Protein AF-A0A7J8T9N5-F1 (afdb_monomer_lite)

pLDDT: mean 93.04, std 7.17, range [54.62, 98.56]

InterPro domains:
  IPR001128 Cytochrome P450 [PF00067] (2-100)
  IPR036396 Cytochrome P450 superfamily [G3DSA:1.10.630.10] (1-102)
  IPR036396 Cytochrome P450 superfamily [SSF48264] (1-99)

Radius of gyration: 20.51 Å; chains: 1; bounding box: 48×36×45 Å

Sequence (102 aa):
MSIRLGNVPTIVVSSPEAAELFLKIHDVVFASRPKLQFADYVSYGNKGLAFAPYGSFWRTVRKWCTLQLLSSSKVELFEPIRRREVESLVDRIKRAAASGQK

Organism: Gossypium davidsonii (NCBI:txid34287)

Foldseek 3Di:
DWDQDPPRIDDDDDDPVSCCVDCPVCNLVNVFADDDPVCCVVVVHLQAQPRNGDDPRNVVRVVCCCVPPVDPVNCVVCVVVVVVVVVVVVVVVVVCVVVPPD

Secondary structure (DSSP, 8-state):
-EEEETTEEEE---SHHHHHIIIIISHHHH-SPP--HHHHHHTTTT-STTTSPSSHHHHHHHHHHHHHTSSHHHHHHTHHHHHHHHHHHHHHHHHHHHTT--

Structure (mmCIF, N/CA/C/O backbone):
data_AF-A0A7J8T9N5-F1
#
_entry.id   AF-A0A7J8T9N5-F1
#
loop_
_atom_site.group_PDB
_atom_site.id
_atom_site.type_symbol
_atom_site.label_atom_id
_atom_site.label_alt_id
_atom_site.label_comp_id
_atom_site.label_asym_id
_atom_site.label_entity_id
_atom_site.label_seq_id
_atom_site.pdbx_PDB_ins_code
_atom_site.Cartn_x
_atom_site.Cartn_y
_atom_site.Cartn_z
_atom_site.occupancy
_atom_site.B_iso_or_equiv
_atom_site.auth_seq_id
_atom_site.auth_comp_id
_atom_site.auth_asym_id
_atom_site.auth_atom_id
_atom_site.pdbx_PDB_model_num
ATOM 1 N N . MET A 1 1 ? 4.818 -20.081 -11.477 1.00 87.00 1 MET A N 1
ATOM 2 C CA . MET A 1 1 ? 3.566 -20.617 -12.061 1.00 87.00 1 MET A CA 1
ATOM 3 C C . MET A 1 1 ? 3.015 -19.584 -13.037 1.00 87.00 1 MET A C 1
ATOM 5 O O . MET A 1 1 ? 2.942 -18.419 -12.662 1.00 87.00 1 MET A O 1
ATOM 9 N N . SER A 1 2 ? 2.685 -19.965 -14.274 1.00 95.31 2 SER A N 1
ATOM 10 C CA . SER A 1 2 ? 2.029 -19.081 -15.250 1.00 95.31 2 SER A CA 1
ATOM 11 C C . SER A 1 2 ? 0.591 -19.536 -15.481 1.00 95.31 2 SER A C 1
ATOM 13 O O . SER A 1 2 ? 0.312 -20.730 -15.559 1.00 95.31 2 SER A O 1
ATOM 15 N N . ILE A 1 3 ? -0.322 -18.576 -15.559 1.00 97.12 3 ILE A N 1
ATOM 16 C CA . ILE A 1 3 ? -1.741 -18.792 -15.843 1.00 97.12 3 ILE A CA 1
ATOM 17 C C . ILE A 1 3 ? -2.200 -17.793 -16.903 1.00 97.12 3 ILE A C 1
ATOM 19 O O . ILE A 1 3 ? -1.499 -16.828 -17.215 1.00 97.12 3 ILE A O 1
ATOM 23 N N . ARG A 1 4 ? -3.396 -17.999 -17.451 1.00 96.75 4 ARG A N 1
ATOM 24 C CA . ARG A 1 4 ? -4.021 -17.057 -18.379 1.00 96.75 4 ARG A CA 1
ATOM 25 C C . ARG A 1 4 ? -5.348 -16.579 -17.798 1.00 96.75 4 ARG A C 1
ATOM 27 O O . ARG A 1 4 ? -6.253 -17.380 -17.592 1.00 96.75 4 ARG A O 1
ATOM 34 N N . LEU A 1 5 ? -5.452 -15.282 -17.525 1.00 93.69 5 LEU A N 1
ATOM 35 C CA . LEU A 1 5 ? -6.676 -14.642 -17.048 1.00 93.69 5 LEU A CA 1
ATOM 36 C C . LEU A 1 5 ? -7.428 -14.077 -18.255 1.00 93.69 5 LEU A C 1
ATOM 38 O O . LEU A 1 5 ? -7.114 -12.998 -18.761 1.00 93.69 5 LEU A O 1
ATOM 42 N N . GLY A 1 6 ? -8.373 -14.859 -18.783 1.00 92.75 6 GLY A N 1
ATOM 43 C CA . GLY A 1 6 ? -9.004 -14.573 -20.071 1.00 92.75 6 GLY A CA 1
ATOM 44 C C . GLY A 1 6 ? -7.961 -14.565 -21.190 1.00 92.75 6 GLY A C 1
ATOM 45 O O . GLY A 1 6 ? -7.328 -15.582 -21.466 1.00 92.75 6 GLY A O 1
ATOM 46 N N . ASN A 1 7 ? -7.732 -13.401 -21.800 1.00 91.44 7 ASN A N 1
ATOM 47 C CA . ASN A 1 7 ? -6.719 -13.234 -22.845 1.00 91.44 7 ASN A CA 1
ATOM 48 C C . ASN A 1 7 ? -5.367 -12.713 -22.338 1.00 91.44 7 ASN A C 1
ATOM 50 O O . ASN A 1 7 ? -4.455 -12.572 -23.148 1.00 91.44 7 ASN A O 1
ATOM 54 N N . VAL A 1 8 ? -5.209 -12.478 -21.031 1.00 92.69 8 VAL A N 1
ATOM 55 C CA . VAL A 1 8 ? -4.003 -11.879 -20.441 1.00 92.69 8 VAL A CA 1
ATOM 56 C C . VAL A 1 8 ? -3.117 -12.963 -19.810 1.00 92.69 8 VAL A C 1
ATOM 58 O O . VAL A 1 8 ? -3.524 -13.587 -18.827 1.00 92.69 8 VAL A O 1
ATOM 61 N N . PRO A 1 9 ? -1.901 -13.217 -20.329 1.00 95.19 9 PRO A N 1
ATOM 62 C CA . PRO A 1 9 ? -0.917 -14.059 -19.653 1.00 95.19 9 PRO A CA 1
ATOM 63 C C . PRO A 1 9 ? -0.510 -13.436 -18.316 1.00 95.19 9 PRO A C 1
ATOM 65 O O . PRO A 1 9 ? -0.306 -12.229 -18.221 1.00 95.19 9 PRO A O 1
ATOM 68 N N . THR A 1 10 ? -0.408 -14.240 -17.263 1.00 95.31 10 THR A N 1
ATOM 69 C CA . THR A 1 10 ? -0.132 -13.763 -15.904 1.00 95.31 10 THR A CA 1
ATOM 70 C C . THR A 1 10 ? 0.829 -14.706 -15.194 1.00 95.31 10 THR A C 1
ATOM 72 O O . THR A 1 10 ? 0.689 -15.927 -15.256 1.00 95.31 10 THR A O 1
ATOM 75 N N . ILE A 1 11 ? 1.808 -14.133 -14.498 1.00 95.62 11 ILE A N 1
ATOM 76 C CA . ILE A 1 11 ? 2.737 -14.872 -13.645 1.00 95.62 11 ILE A CA 1
ATOM 77 C C . ILE A 1 11 ? 2.281 -14.735 -12.198 1.00 95.62 11 ILE A C 1
ATOM 79 O O . ILE A 1 11 ? 2.067 -13.625 -11.714 1.00 95.62 11 ILE A O 1
ATOM 83 N N . VAL A 1 12 ? 2.142 -15.868 -11.513 1.00 95.94 12 VAL A N 1
ATOM 84 C CA . VAL A 1 12 ? 1.809 -15.914 -10.088 1.00 95.94 12 VAL A CA 1
ATOM 85 C C . VAL A 1 12 ? 3.099 -16.046 -9.287 1.00 95.94 12 VAL A C 1
ATOM 87 O O . VAL A 1 12 ? 3.869 -16.993 -9.483 1.00 95.94 12 VAL A O 1
ATOM 90 N N . VAL A 1 13 ? 3.311 -15.089 -8.385 1.00 96.12 13 VAL A N 1
ATOM 91 C CA . VAL A 1 13 ? 4.401 -15.071 -7.405 1.00 96.12 13 VAL A CA 1
ATOM 92 C C . VAL A 1 13 ? 3.848 -15.600 -6.082 1.00 96.12 13 VAL A C 1
ATOM 94 O O . VAL A 1 13 ? 2.939 -14.999 -5.517 1.00 96.12 13 VAL A O 1
ATOM 97 N N . SER A 1 14 ? 4.358 -16.742 -5.615 1.00 96.50 14 SER A N 1
ATOM 98 C CA . SER A 1 14 ? 3.786 -17.489 -4.481 1.00 96.50 14 SER A CA 1
ATOM 99 C C . SER A 1 14 ? 4.820 -17.925 -3.436 1.00 96.50 14 SER A C 1
ATOM 101 O O . SER A 1 14 ? 4.572 -18.875 -2.698 1.00 96.50 14 SER A O 1
ATOM 103 N N . SER A 1 15 ? 5.981 -17.268 -3.380 1.00 97.50 15 SER A N 1
ATOM 104 C CA . SER A 1 15 ? 6.969 -17.461 -2.313 1.00 97.50 15 SER A CA 1
ATOM 105 C C . SER A 1 15 ? 7.585 -16.122 -1.886 1.00 97.50 15 SER A C 1
ATOM 107 O O . SER A 1 15 ? 7.605 -15.186 -2.697 1.00 97.50 15 SER A O 1
ATOM 109 N N . PRO A 1 16 ? 8.082 -16.004 -0.641 1.00 98.12 16 PRO A N 1
ATOM 110 C CA . PRO A 1 16 ? 8.756 -14.796 -0.168 1.00 98.12 16 PRO A CA 1
ATOM 111 C C . PRO A 1 16 ? 9.983 -14.425 -1.007 1.00 98.12 16 PRO A C 1
ATOM 113 O O . PRO A 1 16 ? 10.166 -13.257 -1.334 1.00 98.12 16 PRO A O 1
ATOM 116 N N . GLU A 1 17 ? 10.781 -15.410 -1.420 1.00 97.81 17 GLU A N 1
ATOM 117 C CA . GLU A 1 17 ? 12.009 -15.208 -2.199 1.00 97.81 17 GLU A CA 1
ATOM 118 C C . GLU A 1 17 ? 11.678 -14.626 -3.579 1.00 97.81 17 GLU A C 1
ATOM 120 O O . GLU A 1 17 ? 12.293 -13.663 -4.038 1.00 97.81 17 GLU A O 1
ATOM 125 N N . ALA A 1 18 ? 10.641 -15.162 -4.229 1.00 96.62 18 ALA A N 1
ATOM 126 C CA . ALA A 1 18 ? 10.164 -14.641 -5.503 1.00 96.62 18 ALA A CA 1
ATOM 127 C C . ALA A 1 18 ? 9.517 -13.250 -5.355 1.00 96.62 18 ALA A C 1
ATOM 129 O O . ALA A 1 18 ? 9.658 -12.403 -6.241 1.00 96.62 18 ALA A O 1
ATOM 130 N N . ALA A 1 19 ? 8.834 -12.985 -4.237 1.00 96.94 19 ALA A N 1
ATOM 131 C CA . ALA A 1 19 ? 8.282 -11.667 -3.941 1.00 96.94 19 ALA A CA 1
ATOM 132 C C . ALA A 1 19 ? 9.384 -10.624 -3.707 1.00 96.94 19 ALA A C 1
ATOM 134 O O . ALA A 1 19 ? 9.248 -9.501 -4.186 1.00 96.94 19 ALA A O 1
ATOM 135 N N . GLU A 1 20 ? 10.488 -10.981 -3.044 1.00 98.12 20 GLU A N 1
ATOM 136 C CA . GLU A 1 20 ? 11.638 -10.089 -2.862 1.00 98.12 20 GLU A CA 1
ATOM 137 C C . GLU A 1 20 ? 12.282 -9.715 -4.204 1.00 98.12 20 GLU A C 1
ATOM 139 O O . GLU A 1 20 ? 12.560 -8.536 -4.451 1.00 98.12 20 GLU A O 1
ATOM 144 N N . LEU A 1 21 ? 12.439 -10.687 -5.109 1.00 97.25 21 LEU A N 1
ATOM 145 C CA . LEU A 1 21 ? 12.929 -10.421 -6.463 1.00 97.25 21 LEU A CA 1
ATOM 146 C C . LEU A 1 21 ? 12.059 -9.383 -7.185 1.00 97.25 21 LEU A C 1
ATOM 148 O O . LEU A 1 21 ? 12.582 -8.453 -7.792 1.00 97.25 21 LEU A O 1
ATOM 152 N N . PHE A 1 22 ? 10.735 -9.510 -7.091 1.00 95.31 22 PHE A N 1
ATOM 153 C CA . PHE A 1 22 ? 9.791 -8.667 -7.825 1.00 95.31 22 PHE A CA 1
ATOM 154 C C . PHE A 1 22 ? 9.539 -7.299 -7.173 1.00 95.31 22 PHE A C 1
ATOM 156 O O . PHE A 1 22 ? 9.442 -6.296 -7.872 1.00 95.31 22 PHE A O 1
ATOM 163 N N . LEU A 1 23 ? 9.401 -7.249 -5.846 1.00 96.44 23 LEU A N 1
ATOM 164 C CA . LEU A 1 23 ? 8.961 -6.059 -5.105 1.00 96.44 23 LEU A CA 1
ATOM 165 C C . LEU A 1 23 ? 10.108 -5.227 -4.527 1.00 96.44 23 LEU A C 1
ATOM 167 O O . LEU A 1 23 ? 9.846 -4.132 -4.031 1.00 96.44 23 LEU A O 1
ATOM 171 N N . LYS A 1 24 ? 11.349 -5.729 -4.560 1.00 97.19 24 LYS A N 1
ATOM 172 C CA . LYS A 1 24 ? 12.520 -5.036 -4.003 1.00 97.19 24 LYS A CA 1
ATOM 173 C C . LYS A 1 24 ? 13.711 -5.027 -4.954 1.00 97.19 24 LYS A C 1
ATOM 175 O O . LYS A 1 24 ? 14.224 -3.958 -5.248 1.00 97.19 24 LYS A O 1
ATOM 180 N N . ILE A 1 25 ? 14.156 -6.189 -5.436 1.00 98.00 25 ILE A N 1
ATOM 181 C CA . ILE A 1 25 ? 15.385 -6.274 -6.250 1.00 98.00 25 ILE A CA 1
ATOM 182 C C . ILE A 1 25 ? 15.150 -5.722 -7.665 1.00 98.00 25 ILE A C 1
ATOM 184 O O . ILE A 1 25 ? 15.984 -4.992 -8.195 1.00 98.00 25 ILE A O 1
ATOM 188 N N . HIS A 1 26 ? 14.000 -6.033 -8.263 1.00 97.12 26 HIS A N 1
ATOM 189 C CA . HIS A 1 26 ? 13.592 -5.569 -9.592 1.00 97.12 26 HIS A CA 1
ATOM 190 C C . HIS A 1 26 ? 12.326 -4.702 -9.539 1.00 97.12 26 HIS A C 1
ATOM 192 O O . HIS A 1 26 ? 11.551 -4.654 -10.496 1.00 97.12 26 HIS A O 1
ATOM 198 N N . ASP A 1 27 ? 12.116 -4.006 -8.423 1.00 95.62 27 ASP A N 1
ATOM 199 C CA . ASP A 1 27 ? 10.888 -3.269 -8.125 1.00 95.62 27 ASP A CA 1
ATOM 200 C C . ASP A 1 27 ? 10.510 -2.255 -9.212 1.00 95.62 27 ASP A C 1
ATOM 202 O O . ASP A 1 27 ? 9.361 -2.218 -9.643 1.00 95.62 27 ASP A O 1
ATOM 206 N N . VAL A 1 28 ? 11.471 -1.487 -9.733 1.00 95.62 28 VAL A N 1
ATOM 207 C CA . VAL A 1 28 ? 11.243 -0.484 -10.784 1.00 95.62 28 VAL A CA 1
ATOM 208 C C . VAL A 1 28 ? 10.767 -1.122 -12.091 1.00 95.62 28 VAL A C 1
ATOM 210 O O . VAL A 1 28 ? 9.897 -0.557 -12.756 1.00 95.62 28 VAL A O 1
ATOM 213 N N . VAL A 1 29 ? 11.292 -2.300 -12.451 1.00 95.81 29 VAL A N 1
ATOM 214 C CA . VAL A 1 29 ? 10.907 -3.021 -13.680 1.00 95.81 29 VAL A CA 1
ATOM 215 C C . VAL A 1 29 ? 9.432 -3.412 -13.621 1.00 95.81 29 VAL A C 1
ATOM 217 O O . VAL A 1 29 ? 8.705 -3.288 -14.606 1.00 95.81 29 VAL A O 1
ATOM 220 N N . PHE A 1 30 ? 8.976 -3.822 -12.441 1.00 94.62 30 PHE A N 1
ATOM 221 C CA . PHE A 1 30 ? 7.626 -4.318 -12.214 1.00 94.62 30 PHE A CA 1
ATOM 222 C C . PHE A 1 30 ? 6.679 -3.298 -11.562 1.00 94.62 30 PHE A C 1
ATOM 224 O O . PHE A 1 30 ? 5.537 -3.619 -11.230 1.00 94.62 30 PHE A O 1
ATOM 231 N N . ALA A 1 31 ? 7.116 -2.048 -11.395 1.00 94.12 31 ALA A N 1
ATOM 232 C CA . ALA A 1 31 ? 6.350 -1.034 -10.677 1.00 94.12 31 ALA A CA 1
ATOM 233 C C . ALA A 1 31 ? 5.105 -0.555 -11.439 1.00 94.12 31 ALA A C 1
ATOM 235 O O . ALA A 1 31 ? 4.149 -0.075 -10.822 1.00 94.12 31 ALA A O 1
ATOM 236 N N . SER A 1 32 ? 5.103 -0.662 -12.770 1.00 93.12 32 SER A N 1
ATOM 237 C CA . SER A 1 32 ? 3.982 -0.215 -13.601 1.00 93.12 32 SER A CA 1
ATOM 238 C C . SER A 1 32 ? 2.742 -1.089 -13.421 1.00 93.12 32 SER A C 1
ATOM 240 O O . SER A 1 32 ? 2.826 -2.301 -13.241 1.00 93.12 32 SER A O 1
ATOM 242 N N . ARG A 1 33 ? 1.562 -0.467 -13.487 1.00 89.75 33 ARG A N 1
ATOM 243 C CA . ARG A 1 33 ? 0.276 -1.169 -13.430 1.00 89.75 33 ARG A CA 1
ATOM 244 C C . ARG A 1 33 ? -0.191 -1.576 -14.828 1.00 89.75 33 ARG A C 1
ATOM 246 O O . ARG A 1 33 ? 0.032 -0.821 -15.777 1.00 89.75 33 ARG A O 1
ATOM 253 N N . PRO A 1 34 ? -0.841 -2.745 -14.972 1.00 87.88 34 PRO A N 1
ATOM 254 C CA . PRO A 1 34 ? -1.464 -3.116 -16.234 1.00 87.88 34 PRO A CA 1
ATOM 255 C C . PRO A 1 34 ? -2.558 -2.103 -16.581 1.00 87.88 34 PRO A C 1
ATOM 257 O O . PRO A 1 34 ? -3.253 -1.600 -15.698 1.00 87.88 34 PRO A O 1
ATOM 260 N N . LYS A 1 35 ? -2.727 -1.815 -17.874 1.00 83.88 35 LYS A N 1
ATOM 261 C CA . LYS A 1 35 ? -3.828 -0.968 -18.341 1.00 83.88 35 LYS A CA 1
ATOM 262 C C . LYS A 1 35 ? -5.137 -1.733 -18.178 1.00 83.88 35 LYS A C 1
ATOM 264 O O . LYS A 1 35 ? -5.364 -2.729 -18.859 1.00 83.88 35 LYS A O 1
ATOM 269 N N . LEU A 1 36 ? -5.973 -1.268 -17.259 1.00 85.25 36 LEU A N 1
ATOM 270 C CA . LEU A 1 36 ? -7.298 -1.821 -17.008 1.00 85.25 36 LEU A CA 1
ATOM 271 C C . LEU A 1 36 ? -8.337 -0.846 -17.553 1.00 85.25 36 LEU A C 1
ATOM 273 O O . LEU A 1 36 ? -8.358 0.310 -17.137 1.00 85.25 36 LEU A O 1
ATOM 277 N N . GLN A 1 37 ? -9.236 -1.325 -18.414 1.00 87.94 37 GLN A N 1
ATOM 278 C CA . GLN A 1 37 ? -10.320 -0.505 -18.967 1.00 87.94 37 GLN A CA 1
ATOM 279 C C . GLN A 1 37 ? -11.185 0.113 -17.857 1.00 87.94 37 GLN A C 1
ATOM 281 O O . GLN A 1 37 ? -11.555 1.278 -17.927 1.00 87.94 37 GLN A O 1
ATOM 286 N N . PHE A 1 38 ? -11.445 -0.637 -16.782 1.00 87.88 38 PHE A N 1
ATOM 287 C CA . PHE A 1 38 ? -12.115 -0.123 -15.585 1.00 87.88 38 PHE A CA 1
ATOM 288 C C . PHE A 1 38 ? -11.441 1.141 -15.034 1.00 87.88 38 PHE A C 1
ATOM 290 O O . PHE A 1 38 ? -12.110 2.135 -14.759 1.00 87.88 38 PHE A O 1
ATOM 297 N N . ALA A 1 39 ? -10.114 1.122 -14.907 1.00 86.62 39 ALA A N 1
ATOM 298 C CA . ALA A 1 39 ? -9.363 2.222 -14.324 1.00 86.62 39 ALA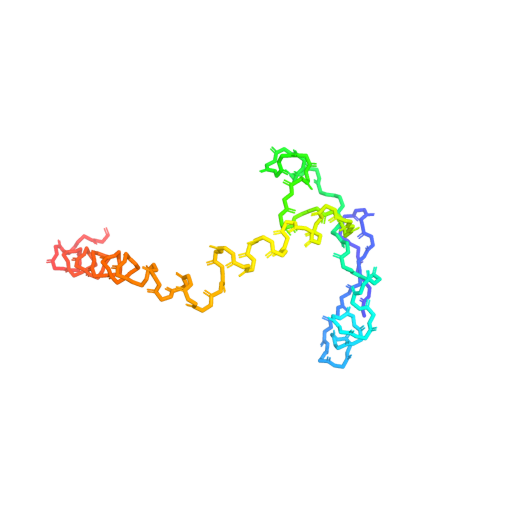 A CA 1
ATOM 299 C C . ALA A 1 39 ? -9.296 3.455 -15.247 1.00 86.62 39 ALA A C 1
ATOM 301 O O . ALA A 1 39 ? -9.123 4.570 -14.752 1.00 86.62 39 ALA A O 1
ATOM 302 N N . ASP A 1 40 ? -9.536 3.305 -16.554 1.00 86.44 40 ASP A N 1
ATOM 303 C CA . ASP A 1 40 ? -9.748 4.462 -17.429 1.00 86.44 40 ASP A CA 1
ATOM 304 C C . ASP A 1 40 ? -11.012 5.240 -17.034 1.00 86.44 40 ASP A C 1
ATOM 306 O O . ASP A 1 40 ? -10.972 6.468 -16.947 1.00 86.44 40 ASP A O 1
ATOM 310 N N . TYR A 1 41 ? -12.100 4.537 -16.708 1.00 88.38 41 TYR A N 1
ATOM 311 C CA . TYR A 1 41 ? -13.369 5.164 -16.330 1.00 88.38 41 TYR A CA 1
ATOM 312 C C . TYR A 1 41 ? -13.395 5.654 -14.881 1.00 88.38 41 TYR A C 1
ATOM 314 O O . TYR A 1 41 ? -13.875 6.754 -14.620 1.00 88.38 41 TYR A O 1
ATOM 322 N N . VAL A 1 42 ? -12.884 4.866 -13.929 1.00 87.00 42 VAL A N 1
ATOM 323 C CA . VAL A 1 42 ? -13.020 5.193 -12.495 1.00 87.00 42 VAL A CA 1
ATOM 324 C C . VAL A 1 42 ? -11.808 5.900 -11.892 1.00 87.00 42 VAL A C 1
ATOM 326 O O . VAL A 1 42 ? -11.899 6.448 -10.798 1.00 87.00 42 VAL A O 1
ATOM 329 N N . SER A 1 43 ? -10.655 5.879 -12.570 1.00 84.69 43 SER A N 1
ATOM 330 C CA . SER A 1 43 ? -9.393 6.427 -12.056 1.00 84.69 43 SER A CA 1
ATOM 331 C C . SER A 1 43 ? -8.859 7.555 -12.937 1.00 84.69 43 SER A C 1
ATOM 333 O O . SER A 1 43 ? -7.665 7.621 -13.218 1.00 84.69 43 SER A O 1
ATOM 335 N N . TYR A 1 44 ? -9.744 8.459 -13.372 1.00 83.69 44 TYR A N 1
ATOM 336 C CA . TYR A 1 44 ? -9.384 9.668 -14.129 1.00 83.69 44 TYR A CA 1
ATOM 337 C C . TYR A 1 44 ? -8.472 9.379 -15.340 1.00 83.69 44 TYR A C 1
ATOM 339 O O . TYR A 1 44 ? -7.491 10.089 -15.575 1.00 83.69 44 TYR A O 1
ATOM 347 N N . GLY A 1 45 ? -8.747 8.305 -16.090 1.00 81.62 45 GLY A N 1
ATOM 348 C CA . GLY A 1 45 ? -7.884 7.866 -17.190 1.00 81.62 45 GLY A CA 1
ATOM 349 C C . GLY A 1 45 ? -6.552 7.281 -16.715 1.00 81.62 45 GLY A C 1
ATOM 350 O O . GLY A 1 45 ? -5.504 7.659 -17.239 1.00 81.62 45 GLY A O 1
ATOM 351 N N . ASN A 1 46 ? -6.569 6.423 -15.685 1.00 79.81 46 ASN A N 1
ATOM 352 C CA . ASN A 1 46 ? -5.373 5.881 -15.024 1.00 79.81 46 ASN A CA 1
ATOM 353 C C . ASN A 1 46 ? -4.446 6.948 -14.400 1.00 79.81 46 ASN A C 1
ATOM 355 O O . ASN A 1 46 ? -3.247 6.729 -14.237 1.00 79.81 46 ASN A O 1
ATOM 359 N N . LYS A 1 47 ? -4.971 8.119 -14.030 1.00 78.56 47 LYS A N 1
ATOM 360 C CA . LYS A 1 47 ? -4.200 9.203 -13.407 1.00 78.56 47 LYS A CA 1
ATOM 361 C C . LYS A 1 47 ? -4.467 9.214 -11.906 1.00 78.56 47 LYS A C 1
ATOM 363 O O . LYS A 1 47 ? -5.440 9.781 -11.424 1.00 78.56 47 LYS A O 1
ATOM 368 N N . GLY A 1 48 ? -3.580 8.579 -11.149 1.00 82.44 48 GLY A N 1
ATOM 369 C CA . GLY A 1 48 ? -3.651 8.547 -9.692 1.00 82.44 48 GLY A CA 1
ATOM 370 C C . GLY A 1 48 ? -2.549 7.696 -9.075 1.00 82.44 48 GLY A C 1
ATOM 371 O O . GLY A 1 48 ? -1.704 7.145 -9.775 1.00 82.44 48 GLY A O 1
ATOM 372 N N . LEU A 1 49 ? -2.559 7.566 -7.749 1.00 88.88 49 LEU A N 1
ATOM 373 C CA . LEU A 1 49 ? -1.542 6.792 -7.030 1.00 88.88 49 LEU A CA 1
ATOM 374 C C . LEU A 1 49 ? -1.650 5.275 -7.285 1.00 88.88 49 LEU A C 1
ATOM 376 O O . LEU A 1 49 ? -0.634 4.583 -7.309 1.00 88.88 49 LEU A O 1
ATOM 380 N N . ALA A 1 50 ? -2.873 4.764 -7.467 1.00 90.31 50 ALA A N 1
ATOM 381 C CA . ALA A 1 50 ? -3.146 3.326 -7.500 1.00 90.31 50 ALA A CA 1
ATOM 382 C C . ALA A 1 50 ? -2.936 2.673 -8.878 1.00 90.31 50 ALA A C 1
ATOM 384 O O . ALA A 1 50 ? -2.410 1.562 -8.934 1.00 90.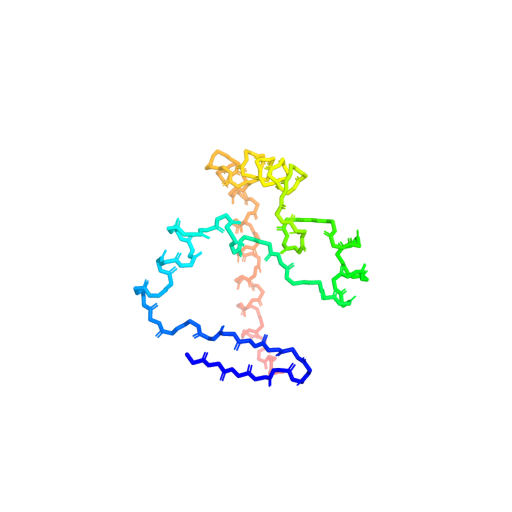31 50 ALA A O 1
ATOM 385 N N . PHE A 1 51 ? -3.335 3.350 -9.963 1.00 90.62 51 PHE A N 1
ATOM 386 C CA . PHE A 1 51 ? -3.406 2.768 -11.313 1.00 90.62 51 PHE A CA 1
ATOM 387 C C . PHE A 1 51 ? -2.505 3.443 -12.357 1.00 90.62 51 PHE A C 1
ATOM 389 O O . PHE A 1 51 ? -2.405 2.941 -13.474 1.00 90.62 51 PHE A O 1
ATOM 396 N N . ALA A 1 52 ? -1.813 4.540 -12.021 1.00 90.50 52 ALA A N 1
ATOM 397 C CA . ALA A 1 52 ? -0.906 5.159 -12.984 1.00 90.50 52 ALA A CA 1
ATOM 398 C C . ALA A 1 52 ? 0.305 4.260 -13.283 1.00 90.50 52 ALA A C 1
ATOM 400 O O . ALA A 1 52 ? 0.838 3.617 -12.371 1.00 90.50 52 ALA A O 1
ATOM 401 N N . PRO A 1 53 ? 0.777 4.230 -14.544 1.00 91.75 53 PRO A N 1
ATOM 402 C CA . PRO A 1 53 ? 2.036 3.582 -14.878 1.00 91.75 53 PRO A CA 1
ATOM 403 C C . PRO A 1 53 ? 3.191 4.268 -14.143 1.00 91.75 53 PRO A C 1
ATOM 405 O O . PRO A 1 53 ? 3.137 5.461 -13.823 1.00 91.75 53 PRO A O 1
ATOM 408 N N . TYR A 1 54 ? 4.257 3.514 -13.881 1.00 93.38 54 TYR A N 1
ATOM 409 C CA . TYR A 1 54 ? 5.414 4.065 -13.196 1.00 93.38 54 TYR A CA 1
ATOM 410 C C . TYR A 1 54 ? 6.094 5.118 -14.077 1.00 93.38 54 TYR A C 1
ATOM 412 O O . TYR A 1 54 ? 6.330 4.912 -15.266 1.00 93.38 54 TYR A O 1
ATOM 420 N N . GLY A 1 55 ? 6.409 6.269 -13.489 1.00 93.38 55 GLY A N 1
ATOM 421 C CA . GLY A 1 55 ? 6.982 7.402 -14.205 1.00 93.38 55 GLY A CA 1
ATOM 422 C C . GLY A 1 55 ? 7.131 8.628 -13.311 1.00 93.38 55 GLY A C 1
ATOM 423 O O . GLY A 1 55 ? 6.850 8.582 -12.111 1.00 93.38 55 GLY A O 1
ATOM 424 N N . SER A 1 56 ? 7.573 9.746 -13.889 1.00 94.56 56 SER A N 1
ATOM 425 C CA . SER A 1 56 ? 7.746 11.019 -13.169 1.00 94.56 56 SER A CA 1
ATOM 426 C C . SER A 1 56 ? 6.462 11.469 -12.466 1.00 94.56 56 SER A C 1
ATOM 428 O O . SER A 1 56 ? 6.508 11.798 -11.284 1.00 94.56 56 SER A O 1
ATOM 430 N N . PHE A 1 57 ? 5.317 11.396 -13.151 1.00 92.50 57 PHE A N 1
ATOM 431 C CA . PHE A 1 57 ? 4.011 11.734 -12.585 1.00 92.50 57 PHE A CA 1
ATOM 432 C C . PH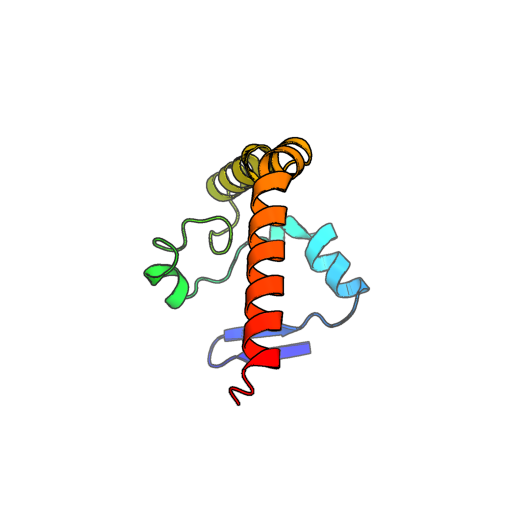E A 1 57 ? 3.695 10.911 -11.329 1.00 92.50 57 PHE A C 1
ATOM 434 O O . PHE A 1 57 ? 3.467 11.481 -10.262 1.00 92.50 57 PHE A O 1
ATOM 441 N N . TRP A 1 58 ? 3.743 9.578 -11.429 1.00 94.12 58 TRP A N 1
ATOM 442 C CA . TRP A 1 58 ? 3.440 8.697 -10.301 1.00 94.12 58 TRP A CA 1
ATOM 443 C C . TRP A 1 58 ? 4.398 8.924 -9.126 1.00 94.12 58 TRP A C 1
ATOM 445 O O . TRP A 1 58 ? 3.955 8.996 -7.980 1.00 94.12 58 TRP A O 1
ATOM 455 N N . ARG A 1 59 ? 5.700 9.117 -9.394 1.00 95.25 59 ARG A N 1
ATOM 456 C CA . ARG A 1 59 ? 6.697 9.413 -8.349 1.00 95.25 59 ARG A CA 1
ATOM 457 C C . ARG A 1 59 ? 6.377 10.708 -7.607 1.00 95.25 59 ARG A C 1
ATOM 459 O O . ARG A 1 59 ? 6.451 10.737 -6.380 1.00 95.25 59 ARG A O 1
ATOM 466 N N . THR A 1 60 ? 5.984 11.752 -8.333 1.00 95.38 60 THR A N 1
ATOM 467 C CA . THR A 1 60 ? 5.569 13.028 -7.744 1.00 95.38 60 THR A CA 1
ATOM 468 C C . THR A 1 60 ? 4.324 12.848 -6.884 1.00 95.38 60 THR A C 1
ATOM 470 O O . THR A 1 60 ? 4.357 13.194 -5.706 1.00 95.38 60 THR A O 1
ATOM 473 N N . VAL A 1 61 ? 3.257 12.248 -7.419 1.00 94.38 61 VAL A N 1
ATOM 474 C CA . VAL A 1 61 ? 2.011 12.013 -6.666 1.00 94.38 61 VAL A CA 1
ATOM 475 C C . VAL A 1 61 ? 2.279 11.193 -5.404 1.00 94.38 61 VAL A C 1
ATOM 477 O O . VAL A 1 61 ? 1.851 11.586 -4.320 1.00 94.38 61 VAL A O 1
ATOM 480 N N . ARG A 1 62 ? 3.061 10.109 -5.506 1.00 95.25 62 ARG A N 1
ATOM 481 C CA . ARG A 1 62 ? 3.458 9.296 -4.350 1.00 95.25 62 ARG A CA 1
ATOM 482 C C . ARG A 1 62 ? 4.181 10.127 -3.296 1.00 95.25 62 ARG A C 1
ATOM 484 O O . ARG A 1 62 ? 3.810 10.058 -2.129 1.00 95.25 62 ARG A O 1
ATOM 491 N N . LYS A 1 63 ? 5.167 10.938 -3.694 1.00 96.31 63 LYS A N 1
ATOM 492 C CA . LYS A 1 63 ? 5.901 11.821 -2.775 1.00 96.31 63 LYS A CA 1
ATOM 493 C C . LYS A 1 63 ? 4.960 12.788 -2.052 1.00 96.31 63 LYS A C 1
ATOM 495 O O . LYS A 1 63 ? 5.061 12.934 -0.836 1.00 96.31 63 LYS A O 1
ATOM 500 N N . TRP A 1 64 ? 4.032 13.414 -2.774 1.00 96.00 64 TRP A N 1
ATOM 501 C CA . TRP A 1 64 ? 3.041 14.318 -2.188 1.00 96.00 64 TRP A CA 1
ATOM 502 C C . TRP A 1 64 ? 2.140 13.608 -1.178 1.00 96.00 64 TRP A C 1
ATOM 504 O O . TRP A 1 64 ? 2.010 14.088 -0.054 1.00 96.00 64 TRP A O 1
ATOM 514 N N . CYS A 1 65 ? 1.579 12.447 -1.530 1.00 95.62 65 CYS A N 1
ATOM 515 C CA . CYS A 1 65 ? 0.757 11.659 -0.611 1.00 95.62 65 CYS A CA 1
ATOM 516 C C . CYS A 1 65 ? 1.541 11.257 0.646 1.00 95.62 65 CYS A C 1
ATOM 518 O O . CYS A 1 65 ? 1.045 11.429 1.757 1.00 95.62 65 CYS A O 1
ATOM 520 N N . THR A 1 66 ? 2.779 10.779 0.489 1.00 96.88 66 THR A N 1
ATOM 521 C CA . THR A 1 66 ? 3.632 10.405 1.623 1.00 96.88 66 THR A CA 1
ATOM 522 C C . THR A 1 66 ? 3.892 11.587 2.551 1.00 96.88 66 THR A C 1
ATOM 524 O O . THR A 1 66 ? 3.746 11.446 3.758 1.00 96.88 66 THR A O 1
ATOM 527 N N . LEU A 1 67 ? 4.238 12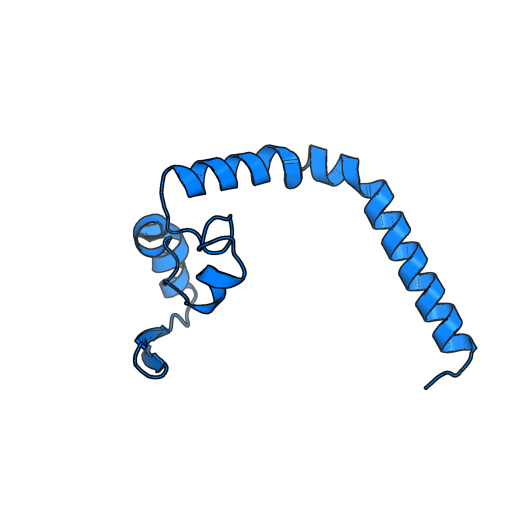.760 2.019 1.00 96.56 67 LEU A N 1
ATOM 528 C CA . LEU A 1 67 ? 4.587 13.910 2.856 1.00 96.56 67 LEU A CA 1
ATOM 529 C C . LEU A 1 67 ? 3.363 14.577 3.489 1.00 96.56 67 LEU A C 1
ATOM 531 O O . LEU A 1 67 ? 3.396 14.937 4.665 1.00 96.56 67 LEU A O 1
ATOM 535 N N . GLN A 1 68 ? 2.290 14.751 2.718 1.00 96.12 68 GLN A N 1
ATOM 536 C CA . GLN A 1 68 ? 1.170 15.606 3.113 1.00 96.12 68 GLN A CA 1
ATOM 537 C C . GLN A 1 68 ? -0.006 14.860 3.737 1.00 96.12 68 GLN A C 1
ATOM 539 O O . GLN A 1 68 ? -0.791 15.491 4.441 1.00 96.12 68 GLN A O 1
ATOM 544 N N . LEU A 1 69 ? -0.130 13.551 3.506 1.00 95.06 69 LEU A N 1
ATOM 545 C CA . LEU A 1 69 ? -1.268 12.759 3.982 1.00 95.06 69 LEU A CA 1
ATOM 546 C C . LEU A 1 69 ? -0.840 11.622 4.912 1.00 95.06 69 LEU A C 1
ATOM 548 O O . LEU A 1 69 ? -1.505 11.375 5.911 1.00 95.06 69 LEU A O 1
ATOM 552 N N . LEU A 1 70 ? 0.258 10.936 4.581 1.00 96.06 70 LEU A N 1
ATOM 553 C CA . LEU A 1 70 ? 0.639 9.664 5.207 1.00 96.06 70 LEU A CA 1
ATOM 554 C C . LEU A 1 70 ? 1.901 9.751 6.079 1.00 96.06 70 LEU A C 1
ATOM 556 O O . LEU A 1 70 ? 2.427 8.720 6.492 1.00 96.06 70 LEU A O 1
ATOM 560 N N . SER A 1 71 ? 2.414 10.952 6.347 1.00 97.38 71 SER A N 1
ATOM 561 C CA . SER A 1 71 ? 3.548 11.142 7.256 1.00 97.38 71 SER A CA 1
ATOM 562 C C . SER A 1 71 ? 3.093 11.027 8.709 1.00 97.38 71 SER A C 1
ATOM 564 O O . SER A 1 71 ? 1.950 11.361 9.023 1.00 97.38 71 SER A O 1
ATOM 566 N N . SER A 1 72 ? 3.981 10.599 9.612 1.00 97.62 72 SER A N 1
ATOM 567 C CA . SER A 1 72 ? 3.651 10.408 11.035 1.00 97.62 72 SER A CA 1
ATOM 568 C C . SER A 1 72 ? 3.017 11.653 11.654 1.00 97.62 72 SER A C 1
ATOM 570 O O . SER A 1 72 ? 1.951 11.566 12.253 1.00 97.62 72 SER A O 1
ATOM 572 N N . SER A 1 73 ? 3.575 12.835 11.377 1.00 97.75 73 SER A N 1
ATOM 573 C CA . SER A 1 73 ? 3.029 14.108 11.860 1.00 97.75 73 SER A CA 1
ATOM 574 C C . SER A 1 73 ? 1.610 14.384 11.350 1.00 97.75 73 SER A C 1
ATOM 576 O O . SER A 1 73 ? 0.783 14.923 12.077 1.00 97.75 73 SER A O 1
ATOM 578 N N . LYS A 1 74 ? 1.294 14.017 10.100 1.00 97.50 74 LYS A N 1
ATOM 579 C CA . LYS A 1 74 ? -0.063 14.167 9.549 1.00 97.50 74 LYS A CA 1
ATOM 580 C C . LYS A 1 74 ? -1.013 13.131 10.141 1.00 97.50 74 LYS A C 1
ATOM 582 O O . LYS A 1 74 ? -2.151 13.460 10.459 1.00 97.50 74 LYS A O 1
ATOM 587 N N . VAL A 1 75 ? -0.546 11.899 10.335 1.00 96.94 75 VAL A N 1
ATOM 588 C CA . VAL A 1 75 ? -1.318 10.837 10.988 1.00 96.94 75 VAL A CA 1
ATOM 589 C C . VAL A 1 75 ? -1.704 11.252 12.407 1.00 96.94 75 VAL A C 1
ATOM 591 O O . VAL A 1 75 ? -2.876 11.112 12.759 1.00 96.94 75 VAL A O 1
ATO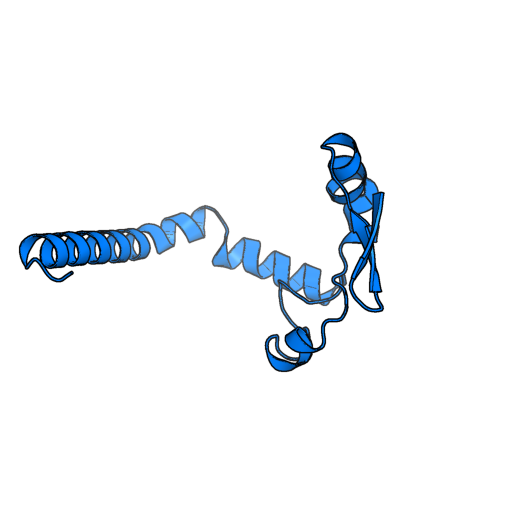M 594 N N . GLU A 1 76 ? -0.769 11.800 13.182 1.00 97.69 76 GLU A N 1
ATOM 595 C CA . GLU A 1 76 ? -1.004 12.351 14.523 1.00 97.69 76 GLU A CA 1
ATOM 596 C C . GLU A 1 76 ? -1.955 13.551 14.488 1.00 97.69 76 GLU A C 1
ATOM 598 O O . GLU A 1 76 ? -2.910 13.604 15.255 1.00 97.69 76 GLU A O 1
ATOM 603 N N . LEU A 1 77 ? -1.778 14.472 13.538 1.00 97.12 77 LEU A N 1
ATOM 604 C CA . LEU A 1 77 ? -2.662 15.631 13.387 1.00 97.12 77 LEU A CA 1
ATOM 605 C C . LEU A 1 77 ? -4.135 15.234 13.172 1.00 97.12 77 LEU A C 1
ATOM 607 O O . LEU A 1 77 ? -5.036 15.865 13.718 1.00 97.12 77 LEU A O 1
ATOM 611 N N . PHE A 1 78 ? -4.392 14.185 12.383 1.00 96.31 78 PHE A N 1
ATOM 612 C CA . PHE A 1 78 ? -5.749 13.695 12.095 1.00 96.31 78 PHE A CA 1
ATOM 613 C C . PHE A 1 78 ? -6.280 12.679 13.118 1.00 96.31 78 PHE A C 1
ATOM 615 O O . PHE A 1 78 ? -7.388 12.159 12.964 1.00 96.31 78 PHE A O 1
ATOM 622 N N . GLU A 1 79 ? -5.499 12.362 14.145 1.00 97.56 79 GLU A N 1
ATOM 623 C CA . GLU A 1 79 ? -5.835 11.378 15.170 1.00 97.56 79 GLU A CA 1
ATOM 624 C C . GLU A 1 79 ? -7.159 11.682 15.904 1.00 97.56 79 GLU A C 1
ATOM 626 O O . GLU A 1 79 ? -7.993 10.773 15.984 1.00 97.56 79 GLU A O 1
ATOM 631 N N . PRO A 1 80 ? -7.463 12.933 16.310 1.00 98.25 80 PRO A N 1
ATOM 632 C CA . PRO A 1 80 ? -8.715 13.237 17.004 1.00 98.25 80 PRO A CA 1
ATOM 633 C C . PRO A 1 80 ? -9.968 12.956 16.170 1.00 98.25 80 PRO A C 1
ATOM 635 O O . PRO A 1 80 ? -10.985 12.518 16.708 1.00 98.25 80 PRO A O 1
ATOM 638 N N . ILE A 1 81 ? -9.892 13.170 14.852 1.00 97.94 81 ILE A N 1
ATOM 639 C CA . ILE A 1 81 ? -11.001 12.895 13.931 1.00 97.94 81 ILE A CA 1
ATOM 640 C C . ILE A 1 81 ? -11.251 11.389 13.866 1.00 97.94 81 ILE A C 1
ATOM 642 O O . ILE A 1 81 ? -12.382 10.948 14.048 1.00 97.94 81 ILE A O 1
ATOM 646 N N . ARG A 1 82 ? -10.196 10.586 13.671 1.00 97.38 82 ARG A N 1
ATOM 647 C CA . ARG A 1 82 ? -10.333 9.123 13.618 1.00 9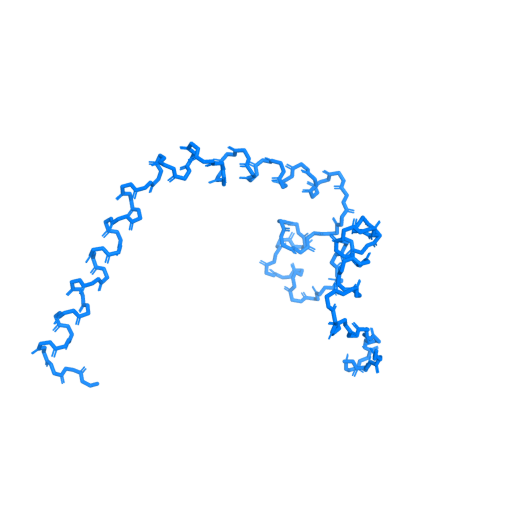7.38 82 ARG A CA 1
ATOM 648 C C . ARG A 1 82 ? -10.892 8.559 14.920 1.00 97.38 82 ARG A C 1
ATOM 650 O O . ARG A 1 82 ? -11.765 7.700 14.860 1.00 97.38 82 ARG A O 1
ATOM 657 N N . ARG A 1 83 ? -10.433 9.056 16.076 1.00 98.50 83 ARG A N 1
ATOM 658 C CA . ARG A 1 83 ? -10.961 8.635 17.383 1.00 98.50 83 ARG A CA 1
ATOM 659 C C . ARG A 1 83 ? -12.469 8.870 17.471 1.00 98.50 83 ARG A C 1
ATOM 661 O O . ARG A 1 83 ? -13.201 7.939 17.784 1.00 98.50 83 ARG A O 1
ATOM 668 N N . ARG A 1 84 ? -12.930 10.072 17.114 1.00 98.56 84 ARG A N 1
ATOM 669 C CA . ARG A 1 84 ? -14.356 10.427 17.138 1.00 98.56 84 ARG A CA 1
ATOM 670 C C . ARG A 1 84 ? -15.204 9.521 16.241 1.00 98.56 84 ARG A C 1
ATOM 672 O O . ARG A 1 84 ? -16.272 9.080 16.655 1.00 98.56 84 ARG A O 1
ATOM 679 N N . GLU A 1 85 ? -14.745 9.232 15.022 1.00 98.31 85 GLU A N 1
ATOM 680 C CA . GLU A 1 85 ? -15.468 8.342 14.100 1.00 98.31 85 GLU A CA 1
ATOM 681 C C . GLU A 1 85 ? -15.564 6.909 14.644 1.00 98.31 85 GLU A C 1
ATOM 683 O O . GLU A 1 85 ? -16.611 6.268 14.535 1.00 98.31 85 GLU A O 1
ATOM 688 N N . VAL A 1 86 ? -14.498 6.418 15.285 1.00 98.50 86 VAL A N 1
ATOM 689 C CA . VAL A 1 86 ? -14.490 5.098 15.932 1.00 98.50 86 VAL A CA 1
ATOM 690 C C . VAL A 1 86 ? -15.439 5.063 17.131 1.00 98.50 86 VAL A C 1
ATOM 692 O O . VAL A 1 86 ? -16.226 4.127 17.244 1.00 98.50 86 VAL A O 1
ATOM 695 N N . GLU A 1 87 ? -15.421 6.079 17.996 1.00 98.56 87 GLU A N 1
ATOM 696 C CA . GLU A 1 87 ? -16.348 6.196 19.133 1.00 98.56 87 GLU A CA 1
ATOM 697 C C . GLU A 1 87 ? -17.810 6.207 18.661 1.00 98.56 87 GLU A C 1
ATOM 699 O O . GLU A 1 87 ? -18.629 5.420 19.138 1.00 98.56 87 GLU A O 1
ATOM 704 N N . SER A 1 88 ? -18.117 7.015 17.641 1.00 98.44 88 SER A N 1
ATOM 705 C CA . SER A 1 88 ? -19.445 7.079 17.020 1.00 98.44 88 SER A CA 1
ATOM 706 C C . SER A 1 88 ? -19.893 5.724 16.464 1.00 98.44 88 SER A C 1
ATOM 708 O O . SER A 1 88 ? -21.036 5.301 16.675 1.00 98.44 88 SER A O 1
ATOM 710 N N . LEU A 1 89 ? -18.997 5.003 15.781 1.00 98.19 89 LEU A N 1
ATOM 711 C CA . LEU A 1 89 ? -19.275 3.660 15.276 1.00 98.19 89 LEU A CA 1
ATOM 712 C C . LEU A 1 89 ? -19.573 2.679 16.417 1.00 98.19 89 LEU A C 1
ATOM 714 O O . LEU A 1 89 ? -20.560 1.945 16.345 1.00 98.19 89 LEU A O 1
ATOM 718 N N . VAL A 1 90 ? -18.763 2.684 17.478 1.00 98.38 90 VAL A N 1
ATOM 719 C CA . VAL A 1 90 ? -18.957 1.817 18.650 1.00 98.38 90 VAL A CA 1
ATOM 720 C C . VAL A 1 90 ? -20.305 2.091 19.314 1.00 98.38 90 VAL A C 1
ATOM 722 O O . VAL A 1 90 ? -21.045 1.153 19.613 1.00 98.38 90 VAL A O 1
ATOM 725 N N . ASP A 1 91 ? -20.675 3.355 19.492 1.00 98.12 91 ASP A N 1
ATOM 726 C CA . ASP A 1 91 ? -21.958 3.723 20.091 1.00 98.12 91 ASP A CA 1
ATOM 727 C C . ASP A 1 91 ? -23.148 3.305 19.224 1.00 98.12 91 ASP A C 1
ATOM 729 O O . ASP A 1 91 ? -24.165 2.830 19.740 1.00 98.12 91 ASP A O 1
ATOM 733 N N . ARG A 1 92 ? -23.029 3.426 17.896 1.00 97.44 92 ARG A N 1
ATOM 734 C CA . ARG A 1 92 ? -24.040 2.917 16.958 1.00 97.44 92 ARG A CA 1
ATOM 735 C C . ARG A 1 92 ? -24.212 1.406 17.090 1.00 97.44 92 ARG A C 1
ATOM 737 O O . ARG A 1 92 ? -25.350 0.948 17.152 1.00 97.44 92 ARG A O 1
ATOM 744 N N . ILE A 1 93 ? -23.114 0.655 17.177 1.00 97.38 93 ILE A N 1
ATOM 745 C CA . ILE A 1 93 ? -23.146 -0.803 17.352 1.00 97.38 93 ILE A CA 1
ATOM 746 C C . ILE A 1 93 ? -23.811 -1.171 18.684 1.00 97.38 93 ILE A C 1
ATOM 748 O O . ILE A 1 93 ? -24.691 -2.029 18.704 1.00 97.38 93 ILE A O 1
ATOM 752 N N . LYS A 1 94 ? -23.468 -0.487 19.784 1.00 96.94 94 LYS A N 1
ATOM 753 C CA . LYS A 1 94 ? -24.095 -0.712 21.100 1.00 96.94 94 LYS A CA 1
ATOM 754 C C . LYS A 1 94 ? -25.607 -0.488 21.063 1.00 96.94 94 LYS A C 1
ATOM 756 O O . LYS A 1 94 ? -26.360 -1.307 21.584 1.00 96.94 94 LYS A O 1
ATOM 761 N N . ARG A 1 95 ? -26.062 0.594 20.423 1.00 96.44 95 ARG A N 1
ATOM 762 C CA . ARG A 1 95 ? -27.498 0.885 20.266 1.00 96.44 95 ARG A CA 1
ATOM 763 C C . ARG A 1 95 ? -28.213 -0.152 19.397 1.00 96.44 95 ARG A C 1
ATOM 765 O O . ARG A 1 95 ? -29.308 -0.580 19.752 1.00 96.44 95 ARG A O 1
ATOM 772 N N . ALA A 1 96 ? -27.605 -0.578 18.290 1.00 95.81 96 ALA A N 1
ATOM 773 C CA . ALA A 1 96 ? -28.163 -1.624 17.430 1.00 95.81 96 ALA A CA 1
ATOM 774 C C . ALA A 1 96 ? -28.304 -2.958 18.188 1.00 95.81 96 ALA A C 1
ATOM 776 O O . ALA A 1 96 ? -29.368 -3.570 18.170 1.00 95.81 96 ALA A O 1
ATOM 777 N N . ALA A 1 97 ? -27.275 -3.351 18.946 1.00 95.06 97 ALA A N 1
ATOM 778 C CA . ALA A 1 97 ? -27.309 -4.555 19.773 1.00 95.06 97 ALA A CA 1
ATOM 779 C C . ALA A 1 97 ? -28.395 -4.490 20.863 1.00 95.06 97 ALA A C 1
ATOM 781 O O . ALA A 1 97 ? -29.119 -5.460 21.069 1.00 95.06 97 ALA A O 1
ATOM 782 N N . ALA A 1 98 ? -28.547 -3.341 21.529 1.00 93.19 98 ALA A N 1
ATOM 783 C CA . ALA A 1 98 ? -29.555 -3.152 22.574 1.00 93.19 98 ALA A CA 1
ATOM 784 C C . ALA A 1 98 ? -30.998 -3.113 22.036 1.00 93.19 98 ALA A C 1
ATOM 786 O O . ALA A 1 98 ? -31.926 -3.491 22.744 1.00 93.19 98 ALA A O 1
ATOM 787 N N . SER A 1 99 ? -31.196 -2.663 20.795 1.00 88.44 99 SER A N 1
ATOM 788 C CA . SER A 1 99 ? -32.523 -2.571 20.166 1.00 88.44 99 SER A CA 1
ATOM 789 C C . SER A 1 99 ? -32.996 -3.875 19.514 1.00 88.44 99 SER A C 1
ATOM 791 O O . SER A 1 99 ? -34.116 -3.921 19.010 1.00 88.44 99 SER A O 1
ATOM 793 N N . GLY A 1 100 ? -32.183 -4.940 19.528 1.00 71.94 100 GLY A N 1
ATOM 794 C CA . GLY A 1 100 ? -32.565 -6.251 18.994 1.00 71.94 100 GLY A CA 1
ATOM 795 C C . GLY A 1 100 ? -32.866 -6.259 17.491 1.00 71.94 100 GLY A C 1
ATOM 796 O O . GLY A 1 100 ? -33.505 -7.196 17.010 1.00 71.94 100 GLY A O 1
ATOM 797 N N . GLN A 1 101 ? -32.434 -5.233 16.748 1.00 60.41 101 GLN A N 1
ATOM 798 C CA . GLN A 1 101 ? -32.588 -5.189 15.297 1.00 60.41 101 GLN A CA 1
ATOM 799 C C . GLN A 1 101 ? -31.641 -6.218 14.669 1.00 60.41 101 GLN A C 1
ATOM 801 O O . GLN A 1 101 ? -30.429 -6.009 14.604 1.00 60.41 101 GLN A O 1
ATOM 806 N N . LYS A 1 102 ? -32.224 -7.359 14.291 1.00 54.62 102 LYS A N 1
ATOM 807 C CA . LYS A 1 102 ? -31.632 -8.355 13.395 1.00 54.62 102 LYS A CA 1
ATOM 808 C C . LYS A 1 102 ? -31.649 -7.855 11.958 1.00 54.62 102 LYS A C 1
ATOM 810 O O . LYS A 1 102 ? -32.663 -7.228 11.580 1.00 54.62 102 LYS A O 1
#